Protein AF-A0A2D4H763-F1 (afdb_monomer)

Structure (mmCIF, N/CA/C/O backbone):
data_AF-A0A2D4H763-F1
#
_entry.id   AF-A0A2D4H763-F1
#
loop_
_atom_site.group_PDB
_atom_site.id
_atom_site.type_symbol
_atom_site.label_atom_id
_atom_site.label_alt_id
_atom_site.label_comp_id
_atom_site.label_asym_id
_atom_site.label_entity_id
_atom_site.label_seq_id
_atom_site.pdbx_PDB_ins_code
_atom_site.Cartn_x
_atom_site.Cartn_y
_atom_site.Cartn_z
_atom_site.occupancy
_atom_site.B_iso_or_equiv
_atom_site.auth_seq_id
_atom_site.auth_comp_id
_atom_site.auth_asym_id
_atom_site.auth_atom_id
_atom_site.pdbx_PDB_model_num
ATOM 1 N N . LYS A 1 1 ? -30.530 6.272 19.254 1.00 75.38 1 LYS A N 1
ATOM 2 C CA . LYS A 1 1 ? -30.838 5.965 17.837 1.00 75.38 1 LYS A CA 1
ATOM 3 C C . LYS A 1 1 ? -29.498 5.636 17.201 1.00 75.38 1 LYS A C 1
ATOM 5 O O . LYS A 1 1 ? -28.617 6.476 17.316 1.00 75.38 1 LYS A O 1
ATOM 10 N N . GLU A 1 2 ? -29.290 4.421 16.698 1.00 84.75 2 GLU A N 1
ATOM 11 C CA . GLU A 1 2 ? -28.029 4.104 16.016 1.00 84.75 2 GLU A CA 1
ATOM 12 C C . GLU A 1 2 ? -27.966 4.854 14.686 1.00 84.75 2 GLU A C 1
ATOM 14 O O . GLU A 1 2 ? -28.980 4.970 13.995 1.00 84.75 2 GLU A O 1
ATOM 19 N N . LEU A 1 3 ? -26.794 5.404 14.376 1.00 86.25 3 LEU A N 1
ATOM 20 C CA . LEU A 1 3 ? -26.525 6.062 13.103 1.00 86.25 3 LEU A CA 1
ATOM 21 C C . LEU A 1 3 ? -26.377 5.002 12.010 1.00 86.25 3 LEU A C 1
ATOM 23 O O . LEU A 1 3 ? -25.761 3.956 12.232 1.00 86.25 3 LEU A O 1
ATOM 27 N N . SER A 1 4 ? -26.903 5.291 10.826 1.00 92.69 4 SER A N 1
ATOM 28 C CA . SER A 1 4 ? -26.623 4.512 9.623 1.00 92.69 4 SER A CA 1
ATOM 29 C C . SER A 1 4 ? -25.151 4.636 9.217 1.00 92.69 4 SER A C 1
ATOM 31 O O . SER A 1 4 ? -24.466 5.597 9.566 1.00 92.69 4 SER A O 1
ATOM 33 N N . GLU A 1 5 ? -24.654 3.680 8.431 1.00 87.38 5 GLU A N 1
ATOM 34 C CA . GLU A 1 5 ? -23.273 3.707 7.924 1.00 87.38 5 GLU A CA 1
ATOM 35 C C . GLU A 1 5 ? -22.976 4.973 7.108 1.00 87.38 5 GLU A C 1
ATOM 37 O O . GLU A 1 5 ? -21.896 5.545 7.220 1.00 87.38 5 GLU A O 1
ATOM 42 N N . ALA A 1 6 ? -23.955 5.457 6.339 1.00 89.88 6 ALA A N 1
ATOM 43 C CA . ALA A 1 6 ? -23.820 6.701 5.591 1.00 89.88 6 ALA A CA 1
ATOM 44 C C . ALA A 1 6 ? -23.648 7.909 6.524 1.00 89.88 6 ALA A C 1
ATOM 46 O O . ALA A 1 6 ? -22.779 8.742 6.286 1.00 89.88 6 ALA A O 1
ATOM 47 N N . GLU A 1 7 ? -24.424 7.982 7.610 1.00 90.19 7 GLU A N 1
ATOM 48 C CA . GLU A 1 7 ? -24.306 9.057 8.602 1.00 90.19 7 GLU A CA 1
ATOM 49 C C . GLU A 1 7 ? -22.962 9.001 9.343 1.00 90.19 7 GLU A C 1
ATOM 51 O O . GLU A 1 7 ? -22.351 10.043 9.563 1.00 90.19 7 GLU A O 1
ATOM 56 N N . LYS A 1 8 ? -22.455 7.802 9.663 1.00 86.44 8 LYS A N 1
ATOM 57 C CA . LYS A 1 8 ? -21.114 7.633 10.255 1.00 86.44 8 LYS A CA 1
ATOM 58 C C . LYS A 1 8 ? -20.010 8.115 9.311 1.00 86.44 8 LYS A C 1
ATOM 60 O O . LYS A 1 8 ? -19.125 8.849 9.738 1.00 86.44 8 LYS A O 1
ATOM 65 N N . ILE A 1 9 ? -20.085 7.761 8.024 1.00 85.81 9 ILE A N 1
ATOM 66 C CA . ILE A 1 9 ? -19.122 8.226 7.012 1.00 85.81 9 ILE A CA 1
ATOM 67 C C . ILE A 1 9 ? -19.198 9.750 6.870 1.00 85.81 9 ILE A C 1
ATOM 69 O O . ILE A 1 9 ? -18.163 10.410 6.877 1.00 85.81 9 ILE A O 1
ATOM 73 N N . MET A 1 10 ? -20.402 10.324 6.797 1.00 87.25 10 MET A N 1
ATOM 74 C CA . MET A 1 10 ? -20.577 11.779 6.720 1.00 87.25 10 MET A CA 1
ATOM 75 C C . MET A 1 10 ? -19.943 12.507 7.911 1.00 87.25 10 MET A C 1
ATOM 77 O O . MET A 1 10 ? -19.325 13.551 7.720 1.00 87.25 10 MET A O 1
ATOM 81 N N . LEU A 1 11 ? -20.053 11.949 9.119 1.00 84.62 11 LEU A N 1
ATOM 82 C CA . LEU A 1 11 ? -19.449 12.524 10.322 1.00 84.62 11 LEU A CA 1
ATOM 83 C C . LEU A 1 11 ? -17.917 12.416 10.331 1.00 84.62 11 LEU A C 1
ATOM 85 O O . LEU A 1 11 ? -17.265 13.372 10.740 1.00 84.62 11 LEU A O 1
ATOM 89 N N . SER A 1 12 ? -17.342 11.327 9.808 1.00 79.75 12 SER A N 1
ATOM 90 C CA . SER A 1 12 ? -15.879 11.142 9.755 1.00 79.75 12 SER A CA 1
ATOM 91 C C . SER A 1 12 ? -15.136 12.213 8.945 1.00 79.75 12 SER A C 1
ATOM 93 O O . SER A 1 12 ? -13.969 12.477 9.209 1.00 79.75 12 SER A O 1
ATOM 95 N N . PHE A 1 13 ? -15.800 12.898 8.004 1.00 82.31 13 PHE A N 1
ATOM 96 C CA . PHE A 1 13 ? -15.193 14.023 7.275 1.00 82.31 13 PHE A CA 1
ATOM 97 C C . PHE A 1 13 ? -14.944 15.263 8.149 1.00 82.31 13 PHE A C 1
ATOM 99 O O . PHE A 1 13 ? -14.226 16.168 7.726 1.00 82.31 13 PHE A O 1
ATOM 106 N N . HIS A 1 14 ? -15.560 15.329 9.333 1.00 82.06 14 HIS A N 1
ATOM 107 C CA . HIS A 1 14 ? -15.403 16.416 10.300 1.00 82.06 14 HIS A CA 1
ATOM 108 C C . HIS A 1 14 ? -14.465 16.061 11.462 1.00 82.06 14 HIS A C 1
ATOM 110 O O . HIS A 1 14 ? -14.211 16.916 12.310 1.00 82.06 14 HIS A O 1
ATOM 116 N N . GLU A 1 15 ? -13.967 14.825 11.520 1.00 73.44 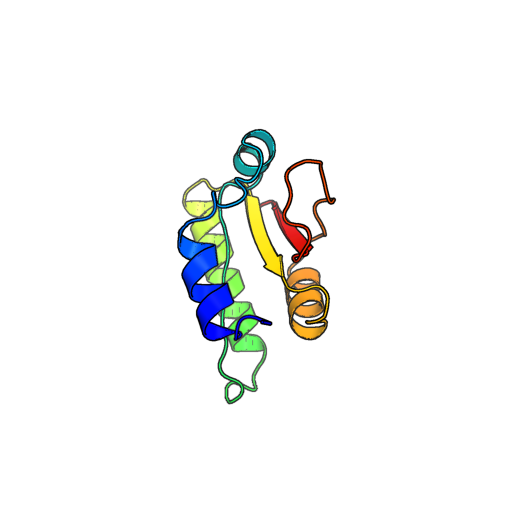15 GLU A N 1
ATOM 117 C CA . GLU A 1 15 ? -12.987 14.391 12.514 1.00 73.44 15 GLU A CA 1
ATOM 118 C C . GLU A 1 15 ? -11.572 14.771 12.048 1.00 73.44 15 GLU A C 1
ATOM 120 O O . GLU A 1 15 ? -11.268 14.742 10.852 1.00 73.44 15 GLU A O 1
ATOM 125 N N . GLU A 1 16 ? -10.695 15.159 12.982 1.00 64.19 16 GLU A N 1
ATOM 126 C CA . GLU A 1 16 ? -9.276 15.341 12.664 1.00 64.19 16 GLU A CA 1
ATOM 127 C C . GLU A 1 16 ? -8.710 14.001 12.199 1.00 64.19 16 GLU A C 1
ATOM 129 O O . GLU A 1 16 ? -8.712 13.013 12.934 1.00 64.19 16 GLU A O 1
ATOM 134 N N . GLN A 1 17 ? -8.252 13.963 10.949 1.00 64.88 17 GLN A N 1
ATOM 135 C CA . GLN A 1 17 ? -7.662 12.767 10.374 1.00 64.88 17 GLN A CA 1
ATOM 136 C C . GLN A 1 17 ? -6.403 12.421 11.176 1.00 64.88 17 GLN A C 1
ATOM 138 O O . GLN A 1 17 ? -5.525 13.271 11.313 1.00 64.88 17 GLN A O 1
ATOM 143 N N . GLU A 1 18 ? -6.316 11.202 11.718 1.00 66.62 18 GLU A N 1
ATOM 144 C CA . GLU A 1 18 ? -5.144 10.766 12.484 1.00 66.62 18 GLU A CA 1
ATOM 145 C C . GLU A 1 18 ? -3.882 10.924 11.624 1.00 66.62 18 GLU A C 1
ATOM 147 O O . GLU A 1 18 ? -3.676 10.227 10.626 1.00 66.62 18 GLU A O 1
ATOM 152 N N . VAL A 1 19 ? -3.059 11.911 11.982 1.00 72.06 19 VAL A N 1
ATOM 153 C CA . VAL A 1 19 ? -1.850 12.252 11.238 1.00 72.06 19 VAL A CA 1
ATOM 154 C C . VAL A 1 19 ? -0.743 11.305 11.675 1.00 72.06 19 VAL A C 1
ATOM 156 O O . VAL A 1 19 ? -0.399 11.230 12.854 1.00 72.06 19 VAL A O 1
ATOM 159 N N . LEU A 1 20 ? -0.159 10.596 10.710 1.00 84.88 20 LEU A N 1
ATOM 160 C CA . LEU A 1 20 ? 0.988 9.732 10.969 1.00 84.88 20 LEU A CA 1
ATOM 161 C C . LEU A 1 20 ? 2.156 10.552 11.538 1.00 84.88 20 LEU A C 1
ATOM 163 O O . LEU A 1 20 ? 2.399 11.664 11.059 1.00 84.88 20 LEU A O 1
ATOM 167 N N . PRO A 1 21 ? 2.927 10.016 12.504 1.00 86.75 21 PRO A N 1
ATOM 168 C CA . PRO A 1 21 ? 4.036 10.756 13.097 1.00 86.75 21 PRO A CA 1
ATOM 169 C C . PRO A 1 21 ? 5.034 11.265 12.047 1.00 86.75 21 PRO A C 1
ATOM 171 O O . PRO A 1 21 ? 5.441 10.524 11.150 1.00 86.75 21 PRO A O 1
ATOM 174 N N . GLU A 1 22 ? 5.509 12.506 12.181 1.00 87.62 22 GLU A N 1
ATOM 175 C CA . GLU A 1 22 ? 6.487 13.086 11.241 1.00 87.62 22 GLU A CA 1
ATOM 176 C C . GLU A 1 22 ? 7.769 12.248 11.139 1.00 87.62 22 GLU A C 1
ATOM 178 O O . GLU A 1 22 ? 8.356 12.110 10.068 1.00 87.62 22 GLU A O 1
ATOM 183 N N . THR A 1 23 ? 8.182 11.626 12.245 1.00 88.12 23 THR A N 1
ATOM 184 C CA . THR A 1 23 ? 9.333 10.712 12.295 1.00 88.12 23 THR A CA 1
ATOM 185 C C . THR A 1 23 ? 9.137 9.476 11.418 1.00 88.12 23 THR A C 1
ATOM 187 O O . THR A 1 23 ? 10.097 8.972 10.830 1.00 88.12 23 THR A O 1
ATOM 190 N N . PHE A 1 24 ? 7.900 8.995 11.288 1.00 89.31 24 PHE A N 1
ATOM 191 C CA . PHE A 1 24 ? 7.552 7.929 10.360 1.00 89.31 24 PHE A CA 1
ATOM 192 C C . PHE A 1 24 ? 7.626 8.433 8.916 1.00 89.31 24 PHE A C 1
ATOM 194 O O . PHE A 1 24 ? 8.323 7.827 8.100 1.00 89.31 24 PHE A O 1
ATOM 201 N N . LEU A 1 25 ? 6.999 9.576 8.615 1.00 90.50 25 LEU A N 1
ATOM 202 C CA . LEU A 1 25 ? 6.988 10.162 7.268 1.00 90.50 25 LEU A CA 1
ATOM 203 C C . LEU A 1 25 ? 8.386 10.572 6.785 1.00 90.50 25 LEU A C 1
ATOM 205 O O . LEU A 1 25 ? 8.675 10.493 5.594 1.00 90.50 25 LEU A O 1
ATOM 209 N N . ALA A 1 26 ? 9.297 10.917 7.697 1.00 91.88 26 ALA A N 1
ATOM 210 C CA . ALA A 1 26 ? 10.698 11.140 7.367 1.00 91.88 26 ALA A CA 1
ATOM 211 C C . ALA A 1 26 ? 11.349 9.880 6.766 1.00 91.88 26 ALA A C 1
ATOM 213 O O . ALA A 1 26 ? 12.185 9.978 5.866 1.00 91.88 26 ALA A O 1
ATOM 214 N N . ASN A 1 27 ? 10.984 8.685 7.237 1.00 91.81 27 ASN A N 1
ATOM 215 C CA . ASN A 1 27 ? 11.523 7.413 6.746 1.00 91.81 27 ASN A CA 1
ATOM 216 C C . ASN A 1 27 ? 10.723 6.846 5.563 1.00 91.81 27 ASN A C 1
ATOM 218 O O . ASN A 1 27 ? 11.319 6.286 4.643 1.00 91.81 27 ASN A O 1
ATOM 222 N N . PHE A 1 28 ? 9.403 7.042 5.559 1.00 94.50 28 PHE A N 1
ATOM 223 C CA . PHE A 1 28 ? 8.477 6.535 4.546 1.00 94.50 28 PHE A CA 1
ATOM 224 C C . PHE A 1 28 ? 7.607 7.671 3.980 1.00 94.50 28 PHE A C 1
ATOM 226 O O . PHE A 1 28 ? 6.416 7.744 4.275 1.00 94.50 28 PHE A O 1
ATOM 233 N N . PRO A 1 29 ? 8.169 8.576 3.159 1.00 94.69 29 PRO A N 1
ATOM 234 C CA . PRO A 1 29 ? 7.453 9.764 2.682 1.00 94.69 29 PRO A CA 1
ATOM 235 C C . PRO A 1 29 ? 6.388 9.479 1.611 1.00 94.69 29 PRO A C 1
ATOM 237 O O . PRO A 1 29 ? 5.658 10.386 1.218 1.00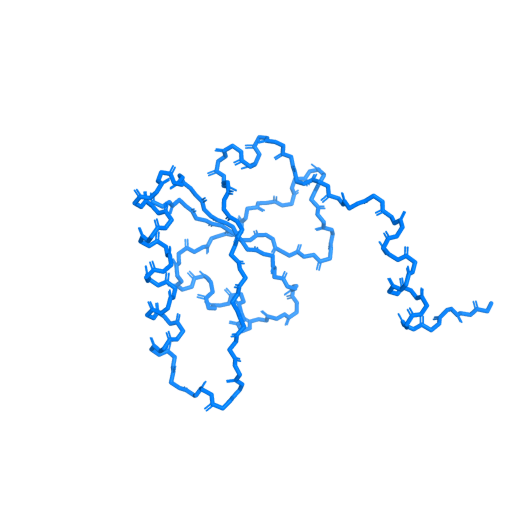 94.69 29 PRO A O 1
ATOM 240 N N . SER A 1 30 ? 6.309 8.255 1.082 1.00 96.19 30 SER A N 1
ATOM 241 C CA . SER A 1 30 ? 5.393 7.915 -0.012 1.00 96.19 30 SER A CA 1
ATOM 242 C C . SER A 1 30 ? 4.310 6.930 0.421 1.00 96.19 30 SER A C 1
ATOM 244 O O . SER A 1 30 ? 4.609 5.792 0.768 1.00 96.19 30 SER A O 1
ATOM 246 N N . LEU A 1 31 ? 3.046 7.340 0.321 1.00 94.06 31 LEU A N 1
ATOM 247 C CA . LEU A 1 31 ? 1.887 6.460 0.476 1.00 94.06 31 LEU A CA 1
ATOM 248 C C . LEU A 1 31 ? 1.550 5.786 -0.860 1.00 94.06 31 LEU A C 1
ATOM 250 O O . LEU A 1 31 ? 1.403 6.452 -1.884 1.00 94.06 31 LEU A O 1
ATOM 254 N N . ILE A 1 32 ? 1.392 4.465 -0.844 1.00 93.94 32 ILE A N 1
ATOM 255 C CA . ILE A 1 32 ? 0.976 3.657 -1.989 1.00 93.94 32 ILE A CA 1
ATOM 256 C C . ILE A 1 32 ? -0.449 3.154 -1.760 1.00 93.94 32 ILE A C 1
ATOM 258 O O . ILE A 1 32 ? -0.742 2.515 -0.749 1.00 93.94 32 ILE A O 1
ATOM 262 N N . LYS A 1 33 ? -1.320 3.393 -2.744 1.00 91.12 33 LYS A N 1
ATOM 263 C CA . LYS A 1 33 ? -2.654 2.792 -2.856 1.00 91.12 33 LYS A CA 1
ATOM 264 C C . LYS A 1 33 ? -2.808 2.236 -4.269 1.00 91.12 33 LYS A C 1
ATOM 266 O O . LYS A 1 33 ? -2.569 2.951 -5.240 1.00 91.12 33 LYS A O 1
ATOM 271 N N . MET A 1 34 ? -3.149 0.955 -4.382 1.00 87.94 34 MET A N 1
ATOM 272 C CA . MET A 1 34 ? -3.347 0.288 -5.667 1.00 87.94 34 MET A CA 1
ATOM 273 C C . MET A 1 34 ? -4.577 -0.608 -5.596 1.00 87.94 34 MET A C 1
ATOM 275 O O . MET A 1 34 ? -4.597 -1.581 -4.846 1.00 87.94 34 MET A O 1
ATOM 279 N N . ASP A 1 35 ? -5.557 -0.303 -6.439 1.00 88.50 35 ASP A N 1
ATOM 280 C CA . ASP A 1 35 ? -6.759 -1.103 -6.617 1.00 88.50 35 ASP A CA 1
ATOM 281 C C . ASP A 1 35 ? -6.723 -1.813 -7.963 1.00 88.50 35 ASP A C 1
ATOM 283 O O . ASP A 1 35 ? -6.424 -1.223 -9.004 1.00 88.50 35 ASP A O 1
ATOM 287 N N . ILE A 1 36 ? -7.047 -3.103 -7.946 1.00 85.38 36 ILE A N 1
ATOM 288 C CA . ILE A 1 36 ? -7.084 -3.934 -9.144 1.00 85.38 36 ILE A CA 1
ATOM 289 C C . ILE A 1 36 ? -8.451 -4.582 -9.232 1.00 85.38 36 ILE A C 1
ATOM 291 O O . ILE A 1 36 ? -8.889 -5.315 -8.344 1.00 85.38 36 ILE A O 1
ATOM 295 N N . HIS A 1 37 ? -9.137 -4.325 -10.341 1.00 89.50 37 HIS A N 1
ATOM 296 C CA . HIS A 1 37 ? -10.438 -4.920 -10.579 1.00 89.50 37 HIS A CA 1
ATOM 297 C C . HIS A 1 37 ? -10.322 -6.451 -10.627 1.00 89.50 37 HIS A C 1
ATOM 299 O O . HIS A 1 37 ? -9.489 -6.991 -11.349 1.00 89.50 37 HIS A O 1
ATOM 305 N N . LYS A 1 38 ? -11.245 -7.166 -9.972 1.00 85.94 38 LYS A N 1
ATOM 306 C CA . LYS A 1 38 ? -11.289 -8.645 -9.875 1.00 85.94 38 LYS A CA 1
ATOM 307 C C . LYS A 1 38 ? -11.252 -9.430 -11.199 1.00 85.94 38 LYS A C 1
ATOM 309 O O . LYS A 1 38 ? -11.122 -10.646 -11.185 1.00 85.94 38 LYS A O 1
ATOM 314 N N . LYS A 1 39 ? -11.441 -8.749 -12.334 1.00 92.19 39 LYS A N 1
ATOM 315 C CA . LYS A 1 39 ? -11.352 -9.339 -13.683 1.00 92.19 39 LYS A CA 1
ATOM 316 C C . LYS A 1 39 ? 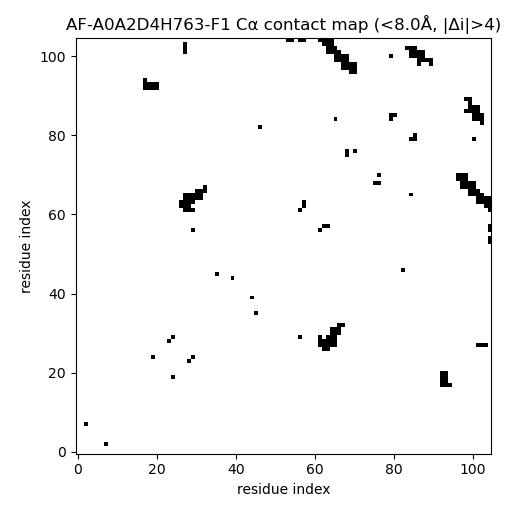-9.909 -9.433 -14.185 1.00 92.19 39 LYS A C 1
ATOM 318 O O . LYS A 1 39 ? -9.657 -10.174 -15.125 1.00 92.19 39 LYS A O 1
ATOM 323 N N . VAL A 1 40 ? -8.983 -8.692 -13.583 1.00 90.31 40 VAL A N 1
ATOM 324 C CA . VAL A 1 40 ? -7.551 -8.832 -13.837 1.00 90.31 40 VAL A CA 1
ATOM 325 C C . VAL A 1 40 ? -7.078 -10.023 -13.015 1.00 90.31 40 VAL A C 1
ATOM 327 O O . VAL A 1 40 ? -6.829 -9.916 -11.818 1.00 90.31 40 VAL A O 1
ATOM 330 N N . THR A 1 41 ? -7.054 -11.188 -13.651 1.00 87.62 41 THR A N 1
ATOM 331 C CA . THR A 1 41 ? -6.704 -12.452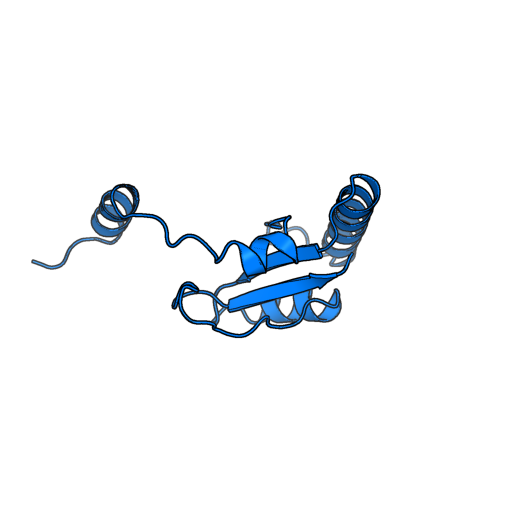 -12.994 1.00 87.62 41 THR A CA 1
ATOM 332 C C . THR A 1 41 ? -5.209 -12.735 -13.017 1.00 87.62 41 THR A C 1
ATOM 334 O O . THR A 1 41 ? -4.749 -13.553 -12.229 1.00 87.62 41 THR A O 1
ATOM 337 N N . ASP A 1 42 ? -4.460 -12.087 -13.913 1.00 91.00 42 ASP A N 1
ATOM 338 C CA . ASP A 1 42 ? -3.013 -12.246 -14.015 1.00 91.00 42 ASP A CA 1
ATOM 339 C C . ASP A 1 42 ? -2.291 -11.413 -12.931 1.00 91.00 42 ASP A C 1
ATOM 341 O O . ASP A 1 42 ? -2.298 -10.177 -12.996 1.00 91.00 42 ASP A O 1
ATOM 345 N N . PRO A 1 43 ? -1.623 -12.054 -11.950 1.00 84.19 43 PRO A N 1
ATOM 346 C CA . PRO A 1 43 ? -0.880 -11.357 -10.901 1.00 84.19 43 PRO A CA 1
ATOM 347 C C . PRO A 1 43 ? 0.317 -10.554 -11.435 1.00 84.19 43 PRO A C 1
ATOM 349 O O . PRO A 1 43 ? 0.812 -9.655 -10.748 1.00 84.19 43 PRO A O 1
ATOM 352 N N . SER A 1 44 ? 0.811 -10.876 -12.637 1.00 90.19 44 SER A N 1
ATOM 353 C CA . SER A 1 44 ? 1.971 -10.220 -13.247 1.00 90.19 44 SER A CA 1
ATOM 354 C C . SER A 1 44 ? 1.723 -8.732 -13.505 1.00 90.19 44 SER A C 1
ATOM 356 O O . SER A 1 44 ? 2.646 -7.926 -13.368 1.00 90.19 44 SER A O 1
ATOM 358 N N . VAL A 1 45 ? 0.470 -8.356 -13.787 1.00 92.38 45 VAL A N 1
ATOM 359 C CA . VAL A 1 45 ? 0.050 -6.969 -14.012 1.00 92.38 45 VAL A CA 1
ATOM 360 C C . VAL A 1 45 ? 0.258 -6.154 -12.740 1.00 92.38 45 VAL A C 1
ATOM 362 O O . VAL A 1 45 ? 0.997 -5.171 -12.750 1.00 92.38 45 VAL A O 1
ATOM 365 N N . ALA A 1 46 ? -0.303 -6.626 -11.621 1.00 90.81 46 ALA A N 1
ATOM 366 C CA . ALA A 1 46 ? -0.161 -6.005 -10.305 1.00 90.81 46 ALA A CA 1
ATOM 367 C C . ALA A 1 46 ? 1.310 -5.835 -9.910 1.00 90.81 46 ALA A C 1
ATOM 369 O O . ALA A 1 46 ? 1.747 -4.771 -9.469 1.00 90.81 46 ALA A O 1
ATOM 370 N N . LYS A 1 47 ? 2.093 -6.902 -10.107 1.00 91.12 47 LYS A N 1
ATOM 371 C CA . LYS A 1 47 ? 3.517 -6.930 -9.779 1.00 91.12 47 LYS A CA 1
ATOM 372 C C . LYS A 1 47 ? 4.317 -5.944 -10.632 1.00 91.12 47 LYS A C 1
ATOM 374 O O . LYS A 1 47 ? 5.174 -5.247 -10.097 1.00 91.12 47 LYS A O 1
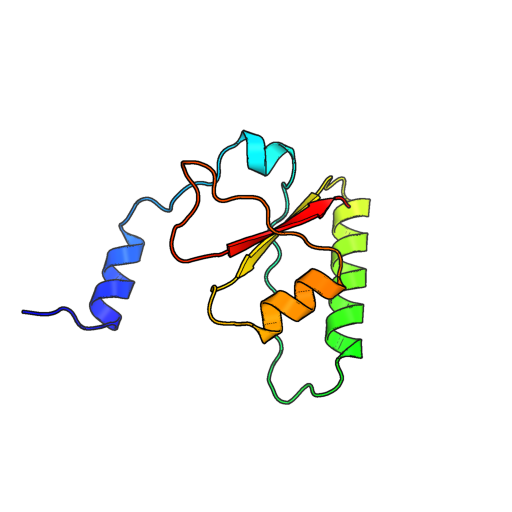ATOM 379 N N . SER A 1 48 ? 4.039 -5.873 -11.933 1.00 94.38 48 SER A N 1
ATOM 380 C CA . SER A 1 48 ? 4.748 -4.985 -12.863 1.00 94.38 48 SER A CA 1
ATOM 381 C C . SER A 1 48 ? 4.409 -3.518 -12.610 1.00 94.38 48 SER A C 1
ATOM 383 O O . SER A 1 48 ? 5.312 -2.684 -12.577 1.00 94.38 48 SER A O 1
ATOM 385 N N . MET A 1 49 ? 3.132 -3.212 -12.351 1.00 94.56 49 MET A N 1
ATOM 386 C CA . MET A 1 49 ? 2.694 -1.875 -11.942 1.00 94.56 49 MET A CA 1
ATOM 387 C C . MET A 1 49 ? 3.405 -1.436 -10.664 1.00 94.56 49 MET A C 1
ATOM 389 O O . MET A 1 49 ? 3.984 -0.352 -10.631 1.00 94.56 49 MET A O 1
ATOM 393 N N . MET A 1 50 ? 3.443 -2.302 -9.644 1.00 94.50 50 MET A N 1
ATOM 394 C CA . MET A 1 50 ? 4.155 -1.984 -8.411 1.00 94.50 50 MET A CA 1
ATOM 395 C C . MET A 1 50 ? 5.654 -1.811 -8.620 1.00 94.50 50 MET A C 1
ATOM 397 O O . MET A 1 50 ? 6.221 -0.856 -8.097 1.00 94.50 50 MET A O 1
ATOM 401 N N . ALA A 1 51 ? 6.307 -2.680 -9.393 1.00 94.31 51 ALA A N 1
ATOM 402 C CA . ALA A 1 51 ? 7.728 -2.532 -9.690 1.00 94.31 51 ALA A CA 1
ATOM 403 C C . ALA A 1 51 ? 8.026 -1.172 -10.341 1.00 94.31 51 ALA A C 1
ATOM 405 O O . ALA A 1 51 ? 8.916 -0.459 -9.884 1.00 94.31 51 ALA A O 1
ATOM 406 N N . CYS A 1 52 ? 7.232 -0.778 -11.341 1.00 96.19 52 CYS A N 1
ATOM 407 C CA . CYS A 1 52 ? 7.368 0.512 -12.009 1.00 96.19 52 CYS A CA 1
ATOM 408 C C . CYS A 1 52 ? 7.138 1.689 -11.049 1.00 96.19 52 CYS A C 1
ATOM 410 O O . CYS A 1 52 ? 7.954 2.612 -11.007 1.00 96.19 52 CYS A O 1
ATOM 412 N N . LEU A 1 53 ? 6.080 1.635 -10.233 1.00 96.38 53 LEU A N 1
ATOM 413 C CA . LEU A 1 53 ? 5.779 2.668 -9.242 1.00 96.38 53 LEU A CA 1
ATOM 414 C C . LEU A 1 53 ? 6.931 2.837 -8.245 1.00 96.38 53 LEU A C 1
ATOM 416 O O . LEU A 1 53 ? 7.401 3.949 -8.031 1.00 96.38 53 LEU A O 1
ATOM 420 N N . LEU A 1 54 ? 7.431 1.737 -7.682 1.00 95.62 54 LEU A N 1
ATOM 421 C CA . LEU A 1 54 ? 8.527 1.744 -6.709 1.00 95.62 54 LEU A CA 1
ATOM 422 C C . LEU A 1 54 ? 9.826 2.274 -7.328 1.00 95.62 54 LEU A C 1
ATOM 424 O O . LEU A 1 54 ? 10.517 3.077 -6.704 1.00 95.62 54 LEU A O 1
ATOM 428 N N . SER A 1 55 ? 10.138 1.873 -8.564 1.00 96.62 55 SER A N 1
ATOM 429 C CA . SER A 1 55 ? 11.277 2.413 -9.311 1.00 96.62 55 SER A CA 1
ATOM 430 C C . SER A 1 55 ? 11.143 3.915 -9.554 1.00 96.62 55 SER A C 1
ATOM 432 O O . SER A 1 55 ? 12.118 4.642 -9.378 1.00 96.62 55 SER A O 1
ATOM 434 N N . SER A 1 56 ? 9.946 4.388 -9.910 1.00 97.69 56 SER A N 1
ATOM 435 C CA . SER A 1 56 ? 9.675 5.813 -10.106 1.00 97.69 56 SER A CA 1
ATOM 436 C C . SER A 1 56 ? 9.843 6.598 -8.804 1.00 97.69 56 SER A C 1
ATOM 438 O O . SER A 1 56 ? 10.565 7.592 -8.777 1.00 97.69 56 SER A O 1
ATOM 440 N N . LEU A 1 57 ? 9.264 6.121 -7.698 1.00 97.56 57 LEU A N 1
ATOM 441 C CA . LEU A 1 57 ? 9.408 6.751 -6.382 1.00 97.56 57 LEU A CA 1
ATOM 442 C C . LEU A 1 57 ? 10.882 6.860 -5.970 1.00 97.56 57 LEU A C 1
ATOM 444 O O . LEU A 1 57 ? 11.331 7.937 -5.577 1.00 97.56 57 LEU A O 1
ATOM 448 N N . LYS A 1 58 ? 11.651 5.777 -6.135 1.00 97.06 58 LYS A N 1
ATOM 449 C CA . LYS A 1 58 ? 13.090 5.761 -5.850 1.00 97.06 58 LYS A CA 1
ATOM 450 C C . LYS A 1 58 ? 13.858 6.772 -6.701 1.00 97.06 58 LYS A C 1
ATOM 452 O O . LYS A 1 58 ? 14.665 7.534 -6.178 1.00 97.06 58 LYS A O 1
ATOM 457 N N . ALA A 1 59 ? 13.608 6.785 -8.011 1.00 98.00 59 ALA A N 1
ATOM 458 C CA . ALA A 1 59 ? 14.278 7.688 -8.946 1.00 98.00 59 ALA A CA 1
ATOM 459 C C . ALA A 1 59 ? 13.989 9.169 -8.647 1.00 98.00 59 ALA A C 1
ATOM 461 O O . ALA A 1 59 ? 14.820 10.023 -8.941 1.00 98.00 59 ALA A O 1
ATOM 462 N N . ASN A 1 60 ? 12.848 9.463 -8.017 1.00 97.25 60 ASN A N 1
ATOM 463 C CA . ASN A 1 60 ? 12.454 10.804 -7.587 1.00 97.25 60 ASN A CA 1
ATOM 464 C C . ASN A 1 60 ? 12.838 11.114 -6.124 1.00 97.25 60 ASN A C 1
ATOM 466 O O . ASN A 1 60 ? 12.331 12.068 -5.540 1.00 97.25 60 ASN A O 1
ATOM 470 N N . GLY A 1 61 ? 13.738 10.328 -5.520 1.00 96.81 61 GLY A N 1
ATOM 471 C CA . GLY A 1 61 ? 14.329 10.627 -4.212 1.00 96.81 61 GLY A CA 1
ATOM 472 C C . GLY A 1 61 ? 13.514 10.168 -3.002 1.00 96.81 61 GLY A C 1
ATOM 473 O O . GLY A 1 61 ? 13.884 10.479 -1.869 1.00 96.81 61 GLY A O 1
ATOM 474 N N . SER A 1 62 ? 12.435 9.407 -3.202 1.00 97.44 62 SER A N 1
ATOM 475 C CA . SER A 1 62 ? 11.734 8.787 -2.079 1.00 97.44 62 SER A CA 1
ATOM 476 C C . SER A 1 62 ? 12.601 7.695 -1.453 1.00 97.44 62 SER A C 1
ATOM 478 O O . SER A 1 62 ? 13.058 6.779 -2.136 1.00 97.44 62 SER A O 1
ATOM 480 N N . ARG A 1 63 ? 12.824 7.789 -0.139 1.00 95.81 63 ARG A N 1
ATOM 481 C CA . ARG A 1 63 ? 13.664 6.843 0.621 1.00 95.81 63 ARG A CA 1
ATOM 482 C C . ARG A 1 63 ? 12.900 5.602 1.086 1.00 95.81 63 ARG A C 1
ATOM 484 O O . ARG A 1 63 ? 13.505 4.606 1.480 1.00 95.81 63 ARG A O 1
ATOM 491 N N . GLY A 1 64 ? 11.575 5.666 1.058 1.00 95.38 64 GLY A N 1
ATOM 492 C CA . GLY A 1 64 ? 10.708 4.629 1.584 1.00 95.38 64 GLY A CA 1
ATOM 493 C C . GLY A 1 64 ? 9.258 4.881 1.214 1.00 95.38 64 GLY A C 1
ATOM 494 O O . GLY A 1 64 ? 8.837 6.014 0.982 1.00 95.38 64 GLY A O 1
ATOM 495 N N . ALA A 1 65 ? 8.485 3.807 1.177 1.00 96.12 65 ALA A N 1
ATOM 496 C CA . ALA A 1 65 ? 7.059 3.883 0.939 1.00 96.12 65 ALA A CA 1
ATOM 497 C C . ALA A 1 65 ? 6.286 2.981 1.897 1.00 96.12 65 ALA A C 1
ATOM 499 O O . ALA A 1 65 ? 6.813 1.973 2.372 1.00 96.12 65 ALA A O 1
ATOM 500 N N . PHE A 1 66 ? 5.035 3.346 2.150 1.00 94.88 66 PHE A N 1
ATOM 501 C CA . PHE A 1 66 ? 4.125 2.617 3.018 1.00 94.88 66 PHE A CA 1
ATOM 502 C C . PHE A 1 66 ? 2.737 2.472 2.393 1.00 94.88 66 PHE A C 1
ATOM 504 O O . PHE A 1 66 ? 2.389 3.168 1.439 1.00 94.88 66 PHE A O 1
ATOM 511 N N . CYS A 1 67 ? 1.947 1.551 2.927 1.00 93.25 67 CYS A N 1
ATOM 512 C CA . CYS A 1 67 ? 0.556 1.329 2.564 1.00 93.25 67 CYS A CA 1
ATOM 513 C C . CYS A 1 67 ? -0.274 0.982 3.802 1.00 93.25 67 CYS A C 1
ATOM 515 O O . CY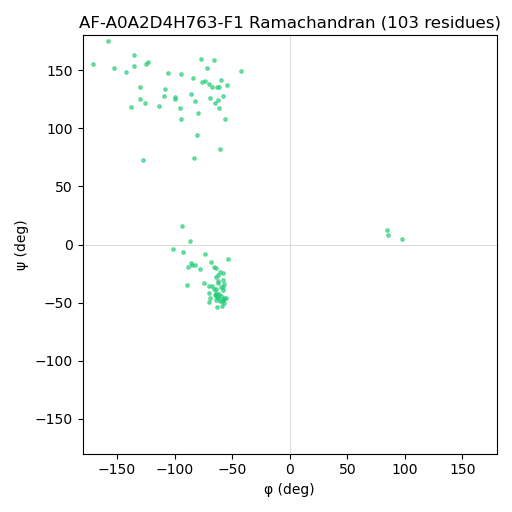S A 1 67 ? 0.209 0.333 4.732 1.00 93.25 67 CYS A O 1
ATOM 517 N N . GLU A 1 68 ? -1.538 1.386 3.768 1.00 91.50 68 GLU A N 1
ATOM 518 C CA . GLU A 1 68 ? -2.546 1.102 4.789 1.00 91.50 68 GLU A CA 1
ATOM 519 C C . GLU A 1 68 ? -3.405 -0.065 4.311 1.00 91.50 68 GLU A C 1
ATOM 521 O O . GLU A 1 68 ? -3.956 -0.036 3.208 1.00 91.50 68 GLU A O 1
ATOM 526 N N . VAL A 1 69 ? -3.507 -1.105 5.129 1.00 90.44 69 VAL A N 1
ATOM 527 C CA . VAL A 1 69 ? -4.214 -2.335 4.786 1.00 90.44 69 VAL A CA 1
ATOM 528 C C . VAL A 1 69 ? -5.174 -2.697 5.904 1.00 90.44 69 VAL A C 1
ATOM 530 O O . VAL A 1 69 ? -4.802 -2.674 7.073 1.00 90.44 69 VAL A O 1
ATOM 533 N N . ARG A 1 70 ? -6.407 -3.081 5.572 1.00 89.00 70 ARG A N 1
ATOM 534 C CA . ARG A 1 70 ? -7.323 -3.592 6.594 1.00 89.00 70 ARG A CA 1
ATOM 535 C C . ARG A 1 70 ? -6.820 -4.940 7.135 1.00 89.00 70 ARG A C 1
ATOM 537 O O . ARG A 1 70 ? -6.442 -5.795 6.331 1.00 89.00 70 ARG A O 1
ATOM 544 N N . PRO A 1 71 ? -6.838 -5.175 8.461 1.00 87.19 71 PRO A N 1
ATOM 545 C CA . PRO A 1 71 ? -6.334 -6.416 9.057 1.00 87.19 71 PRO A CA 1
ATOM 546 C C . PRO A 1 71 ? -7.009 -7.699 8.539 1.00 87.19 71 PRO A C 1
ATOM 548 O O . PRO A 1 71 ? -6.431 -8.783 8.620 1.00 87.19 71 PRO A O 1
ATOM 551 N N . ASP A 1 72 ? -8.240 -7.597 8.037 1.00 89.69 72 ASP A N 1
ATOM 552 C CA . ASP A 1 72 ? -9.035 -8.709 7.513 1.00 89.69 72 ASP A CA 1
ATOM 553 C C . ASP A 1 72 ? -8.734 -9.043 6.039 1.00 89.69 72 ASP A C 1
ATOM 555 O O . ASP A 1 72 ? -9.007 -10.167 5.599 1.00 89.69 72 ASP A O 1
ATOM 559 N N . ASP A 1 73 ? -8.099 -8.139 5.285 1.00 89.50 73 ASP A N 1
ATOM 560 C CA . ASP A 1 73 ? -7.711 -8.371 3.891 1.00 89.50 73 ASP A CA 1
ATOM 561 C C . ASP A 1 73 ? -6.382 -9.139 3.791 1.00 89.50 73 ASP A C 1
ATOM 563 O O . ASP A 1 73 ? -5.317 -8.630 3.435 1.00 89.50 73 ASP A O 1
ATOM 567 N N . LYS A 1 74 ? -6.449 -10.441 4.078 1.00 90.25 74 LYS A N 1
ATOM 568 C CA . LYS A 1 74 ? -5.287 -11.345 4.008 1.00 90.25 74 LYS A CA 1
ATOM 569 C C . LYS A 1 74 ? -4.626 -11.380 2.630 1.00 90.25 74 LYS A C 1
ATOM 571 O O . LYS A 1 74 ? -3.421 -11.608 2.541 1.00 90.25 74 LYS A O 1
ATOM 576 N N . ARG A 1 75 ? -5.395 -11.172 1.556 1.00 87.69 75 ARG A N 1
ATOM 577 C CA . ARG A 1 75 ? -4.878 -11.239 0.184 1.00 87.69 75 ARG A CA 1
ATOM 578 C C . ARG A 1 75 ? -3.947 -10.070 -0.086 1.00 87.69 75 ARG A C 1
ATOM 580 O O . ARG A 1 75 ? -2.868 -10.270 -0.642 1.00 87.69 75 ARG A O 1
ATOM 587 N N . ILE A 1 76 ? -4.362 -8.864 0.292 1.00 88.88 76 ILE A N 1
ATOM 588 C CA . ILE A 1 76 ? -3.555 -7.674 0.047 1.00 88.88 76 ILE A CA 1
ATOM 589 C C . ILE A 1 76 ? -2.353 -7.608 1.002 1.00 88.88 76 ILE A C 1
ATOM 591 O O . ILE A 1 76 ? -1.263 -7.227 0.572 1.00 88.88 76 ILE A O 1
ATOM 595 N N . LEU A 1 77 ? -2.497 -8.100 2.242 1.00 90.75 77 LEU A N 1
ATOM 596 C CA . LEU A 1 77 ? -1.373 -8.306 3.166 1.00 90.75 77 LEU A CA 1
ATOM 597 C C . LEU A 1 77 ? -0.303 -9.225 2.554 1.00 90.75 77 LEU A C 1
ATOM 599 O O . LEU A 1 77 ? 0.875 -8.869 2.509 1.00 90.75 77 LEU A O 1
ATOM 603 N N . GLU A 1 78 ? -0.704 -10.389 2.031 1.00 90.81 78 GLU A N 1
ATOM 604 C CA . GLU A 1 78 ? 0.220 -11.334 1.396 1.00 90.81 78 GLU A CA 1
ATOM 605 C C . GLU A 1 78 ? 0.869 -10.742 0.135 1.00 90.81 78 GLU A C 1
ATOM 607 O O . GLU A 1 78 ? 2.062 -10.942 -0.107 1.00 90.81 78 GLU A O 1
ATOM 612 N N . PHE A 1 79 ? 0.107 -9.984 -0.658 1.00 89.88 79 PHE A N 1
ATOM 613 C CA . PHE A 1 79 ? 0.619 -9.301 -1.843 1.00 89.88 79 PHE A CA 1
ATOM 614 C C . PHE A 1 79 ? 1.752 -8.325 -1.496 1.00 89.88 79 PHE A C 1
ATOM 616 O O . PHE A 1 79 ? 2.842 -8.439 -2.059 1.00 89.88 79 PHE A O 1
ATOM 623 N N . TYR A 1 80 ? 1.535 -7.410 -0.547 1.00 92.00 80 TYR A N 1
ATOM 624 C CA . TYR A 1 80 ? 2.561 -6.448 -0.134 1.00 92.00 80 TYR A CA 1
ATOM 625 C C . TYR A 1 80 ? 3.741 -7.121 0.576 1.00 92.00 80 TYR A C 1
ATOM 627 O O . TYR A 1 80 ? 4.889 -6.743 0.337 1.00 92.00 80 TYR A O 1
ATOM 635 N N . SER A 1 81 ? 3.495 -8.172 1.363 1.00 90.94 81 SER A N 1
ATOM 636 C CA . SER A 1 81 ? 4.564 -8.966 1.979 1.00 90.94 81 SER A CA 1
ATOM 637 C C . SER A 1 81 ? 5.491 -9.597 0.931 1.00 90.94 81 SER A C 1
ATOM 639 O O . SER A 1 81 ? 6.713 -9.470 1.018 1.00 90.94 81 SER A O 1
ATOM 641 N N . LYS A 1 82 ? 4.932 -10.176 -0.142 1.00 91.00 82 LYS A N 1
ATOM 642 C CA . LYS A 1 82 ? 5.712 -10.720 -1.273 1.00 91.00 82 LYS A CA 1
ATOM 643 C C . LYS A 1 82 ? 6.477 -9.657 -2.066 1.00 91.00 82 LYS A C 1
ATOM 645 O O . LYS A 1 82 ? 7.416 -9.999 -2.783 1.00 91.00 82 LYS A O 1
ATOM 650 N N . LEU A 1 83 ? 6.096 -8.385 -1.953 1.00 88.56 83 LEU A N 1
ATOM 651 C CA . LEU A 1 83 ? 6.824 -7.247 -2.523 1.00 88.56 83 LEU A CA 1
ATOM 652 C C . LEU A 1 83 ? 7.930 -6.709 -1.599 1.00 88.56 83 LEU A C 1
ATOM 654 O O . LEU A 1 83 ? 8.597 -5.735 -1.952 1.00 88.56 83 LEU A O 1
ATOM 658 N N . GLY A 1 84 ? 8.144 -7.344 -0.443 1.00 91.38 84 GLY A N 1
ATOM 659 C CA . GLY A 1 84 ? 9.156 -6.956 0.535 1.00 91.38 84 GLY A CA 1
ATOM 660 C C . GLY A 1 84 ? 8.698 -5.865 1.502 1.00 91.38 84 GLY A C 1
ATOM 661 O O . GLY A 1 84 ? 9.539 -5.301 2.198 1.00 91.38 84 GLY A O 1
ATOM 662 N N . CYS A 1 85 ? 7.399 -5.551 1.552 1.00 92.94 85 CYS A N 1
ATOM 663 C CA . CYS A 1 85 ? 6.855 -4.712 2.614 1.00 92.94 85 CYS A CA 1
ATOM 664 C C . CYS A 1 85 ? 6.731 -5.521 3.907 1.00 92.94 85 CYS A C 1
ATOM 666 O O . CYS A 1 85 ? 6.307 -6.677 3.897 1.00 92.94 85 CYS A O 1
ATOM 668 N N . PHE A 1 86 ? 7.064 -4.899 5.028 1.00 91.69 86 PHE A N 1
AT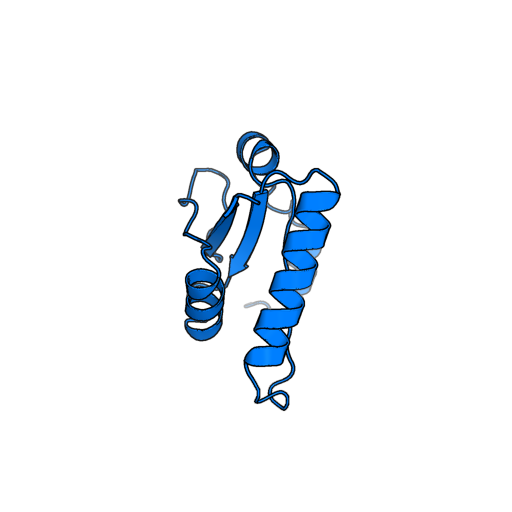OM 669 C CA . PHE A 1 86 ? 6.935 -5.476 6.360 1.00 91.69 86 PHE A CA 1
ATOM 670 C C . PHE A 1 86 ? 6.057 -4.580 7.225 1.00 91.69 86 PHE A C 1
ATOM 672 O O . PHE A 1 86 ? 5.910 -3.391 6.945 1.00 91.69 86 PHE A O 1
ATOM 679 N N . GLU A 1 87 ? 5.454 -5.155 8.262 1.00 90.69 87 GLU A N 1
ATOM 680 C CA . GLU A 1 87 ? 4.647 -4.393 9.210 1.00 90.69 87 GLU A CA 1
ATOM 681 C C . GLU A 1 87 ? 5.531 -3.408 9.974 1.00 90.69 87 GLU A C 1
ATOM 683 O O . GLU A 1 87 ? 6.511 -3.791 10.617 1.00 90.69 87 GLU A O 1
ATOM 688 N N . ILE A 1 88 ? 5.196 -2.124 9.869 1.00 84.25 88 ILE A N 1
ATOM 689 C CA . ILE A 1 88 ? 5.842 -1.059 10.624 1.00 84.25 88 ILE A CA 1
ATOM 690 C C . ILE A 1 88 ? 4.958 -0.863 11.848 1.00 84.25 88 ILE A C 1
ATOM 692 O O . ILE A 1 88 ? 3.813 -0.441 11.721 1.00 84.25 88 ILE A O 1
ATOM 696 N N . ALA A 1 89 ? 5.472 -1.299 12.998 1.00 68.00 89 ALA A N 1
ATOM 697 C CA . ALA A 1 89 ? 4.725 -1.516 14.234 1.00 68.00 89 ALA A CA 1
ATOM 698 C C . ALA A 1 89 ? 3.700 -0.417 14.569 1.00 68.00 89 ALA A C 1
ATOM 700 O O . ALA A 1 89 ? 3.927 0.765 14.311 1.00 68.00 89 ALA A O 1
ATOM 701 N N . LYS A 1 90 ? 2.616 -0.827 15.242 1.00 63.78 90 LYS A N 1
ATOM 702 C CA . LYS A 1 90 ? 1.606 0.044 15.862 1.00 63.78 90 LYS A CA 1
ATOM 703 C C . LYS A 1 90 ? 2.251 0.932 16.934 1.00 63.78 90 LYS A C 1
ATOM 705 O O . LYS A 1 90 ? 2.248 0.583 18.112 1.00 63.78 90 LYS A O 1
ATOM 710 N N . MET A 1 91 ? 2.866 2.037 16.526 1.00 60.06 91 MET A N 1
ATOM 711 C CA . MET A 1 91 ? 3.332 3.065 17.454 1.00 60.06 91 MET A CA 1
ATOM 712 C C . MET A 1 91 ? 2.141 3.911 17.919 1.00 60.06 91 MET A C 1
ATOM 714 O O . MET A 1 91 ? 1.081 3.936 17.291 1.00 60.06 91 MET A O 1
ATOM 718 N N . GLU A 1 92 ? 2.308 4.595 19.044 1.00 59.03 92 GLU A N 1
ATOM 719 C CA . GLU A 1 92 ? 1.338 5.575 19.528 1.00 59.03 92 GLU A CA 1
ATOM 720 C C . GLU A 1 92 ? 1.137 6.662 18.450 1.00 59.03 92 GLU A C 1
ATOM 722 O O . GLU A 1 92 ? 2.113 7.188 17.913 1.00 59.03 92 GLU A O 1
ATOM 727 N N . GLY A 1 93 ? -0.117 6.929 18.065 1.00 64.75 93 GLY A N 1
ATOM 728 C CA . GLY A 1 93 ? -0.465 7.834 16.955 1.00 64.75 93 GLY A CA 1
ATOM 729 C C . GLY A 1 93 ? -0.751 7.162 15.603 1.00 64.75 93 GLY A C 1
ATOM 730 O O . GLY A 1 93 ? -0.947 7.862 14.616 1.00 64.75 93 GLY A O 1
ATOM 731 N N . PHE A 1 94 ? -0.772 5.826 15.532 1.00 73.12 94 PHE A N 1
ATOM 732 C CA . PHE A 1 94 ? -1.161 5.090 14.321 1.00 73.12 94 PHE A CA 1
ATOM 733 C C . PHE A 1 94 ? -2.650 4.716 14.342 1.00 73.12 94 PHE A C 1
ATOM 735 O O . PHE A 1 94 ? -3.153 4.355 15.414 1.00 73.12 94 PHE A O 1
ATOM 742 N N . PRO A 1 95 ? -3.326 4.687 13.176 1.00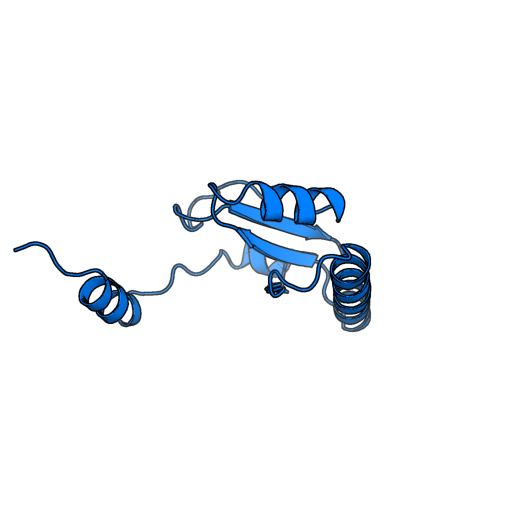 75.50 95 PRO A N 1
ATOM 743 C CA . PRO A 1 95 ? -4.726 4.302 13.129 1.00 75.50 95 PRO A CA 1
ATOM 744 C C . PRO A 1 95 ? -4.967 2.863 13.564 1.00 75.50 95 PRO A C 1
ATOM 746 O O . PRO A 1 95 ? -4.235 1.936 13.208 1.00 75.50 95 PRO A O 1
ATOM 749 N N . LYS A 1 96 ? -5.995 2.677 14.398 1.00 75.56 96 LYS A N 1
ATOM 750 C CA . LYS A 1 96 ? -6.275 1.397 15.074 1.00 75.56 96 LYS A CA 1
ATOM 751 C C . LYS A 1 96 ? -6.952 0.372 14.167 1.00 75.56 96 LYS A C 1
ATOM 753 O O . LYS A 1 96 ? -6.920 -0.822 14.468 1.00 75.56 96 LYS A O 1
ATOM 758 N N . ASP A 1 97 ? -7.577 0.836 13.095 1.00 83.88 97 ASP A N 1
ATOM 759 C CA . ASP A 1 97 ? -8.377 0.065 12.147 1.00 83.88 97 ASP A CA 1
ATOM 760 C C . ASP A 1 97 ? -7.575 -0.434 10.935 1.00 83.88 97 ASP A C 1
ATOM 762 O O . ASP A 1 97 ? -8.082 -1.246 10.156 1.00 83.88 97 ASP A O 1
ATOM 766 N N . VAL A 1 98 ? -6.311 -0.021 10.802 1.00 87.50 98 VAL A N 1
ATOM 767 C CA . VAL A 1 98 ? -5.427 -0.422 9.701 1.00 87.50 98 VAL A CA 1
ATOM 768 C C . VAL A 1 98 ? -4.115 -1.032 10.196 1.00 87.50 98 VAL A C 1
ATOM 770 O O . VAL A 1 98 ? -3.639 -0.798 11.305 1.00 87.50 98 VAL A O 1
ATOM 773 N N . VAL A 1 99 ? -3.517 -1.847 9.337 1.00 89.31 99 VAL A N 1
ATOM 774 C CA . VAL A 1 99 ? -2.136 -2.316 9.420 1.00 89.31 99 VAL A CA 1
ATOM 775 C C . VAL A 1 99 ? -1.312 -1.467 8.468 1.00 89.31 99 VAL A C 1
ATOM 777 O O . VAL A 1 99 ? -1.638 -1.367 7.283 1.00 89.31 99 VAL A O 1
ATOM 780 N N . ILE A 1 100 ? -0.230 -0.878 8.970 1.00 91.19 100 ILE A N 1
ATOM 781 C CA . ILE A 1 100 ? 0.716 -0.140 8.137 1.00 91.19 100 ILE A CA 1
ATOM 782 C C . ILE A 1 100 ? 1.866 -1.064 7.763 1.00 91.19 100 ILE A C 1
ATOM 784 O O . ILE A 1 100 ? 2.611 -1.545 8.617 1.00 91.19 100 ILE A O 1
ATOM 788 N N . LEU A 1 101 ? 2.012 -1.309 6.465 1.00 93.12 101 LEU A N 1
ATOM 789 C CA . LEU A 1 101 ? 3.171 -1.997 5.910 1.00 93.12 101 LEU A CA 1
ATOM 790 C C . LEU A 1 101 ? 4.055 -0.978 5.203 1.00 93.12 101 LEU A C 1
ATOM 792 O O . LEU A 1 101 ? 3.549 -0.042 4.590 1.00 93.12 101 LEU A O 1
ATOM 796 N N . GLY A 1 102 ? 5.365 -1.182 5.198 1.00 93.94 102 GLY A N 1
ATOM 797 C CA . GLY A 1 102 ? 6.246 -0.367 4.374 1.00 93.94 102 GLY A CA 1
ATOM 798 C C . GLY A 1 102 ? 7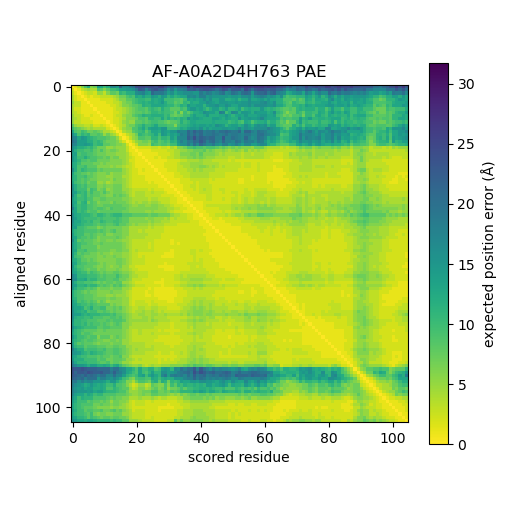.571 -1.025 4.055 1.00 93.94 102 GLY A C 1
ATOM 799 O O . GLY A 1 102 ? 7.865 -2.141 4.481 1.00 93.94 102 GLY A O 1
ATOM 800 N N . ARG A 1 103 ? 8.343 -0.335 3.220 1.00 94.81 103 ARG A N 1
ATOM 801 C CA . ARG A 1 103 ? 9.655 -0.773 2.751 1.00 94.81 103 ARG A CA 1
ATOM 802 C C . ARG A 1 103 ? 10.539 0.411 2.392 1.00 94.81 103 ARG A C 1
ATOM 804 O O . ARG A 1 103 ? 10.049 1.456 1.965 1.00 94.81 103 ARG A O 1
ATOM 811 N N . SER A 1 104 ? 11.846 0.217 2.510 1.00 94.44 104 SER A N 1
ATOM 812 C CA . SER A 1 104 ? 12.827 1.112 1.902 1.00 94.44 104 SER A CA 1
ATOM 813 C C . SER A 1 104 ? 12.854 0.933 0.379 1.00 94.44 104 SER A C 1
ATOM 815 O O . SER A 1 104 ? 12.526 -0.144 -0.150 1.00 94.44 104 SER A O 1
ATOM 817 N N . LEU A 1 105 ? 13.222 2.009 -0.321 1.00 93.62 105 LEU A N 1
ATOM 818 C CA . LEU A 1 105 ? 13.303 2.062 -1.782 1.00 93.62 105 LEU A CA 1
ATOM 819 C C . LEU A 1 105 ? 14.744 2.108 -2.284 1.00 93.62 105 LEU A C 1
ATOM 821 O O . LEU A 1 105 ? 15.560 2.919 -1.806 1.00 93.62 105 LEU A O 1
#

Secondary structure (DSSP, 8-state):
-PPPHHHHHHHHTTSPP-PPPHHHHHH--EE------TT---HHHHHHHHHHHHHHHHHTT--EEEEEE-TT-HHHHHHHHHTT-EE----TTS-TT-EEEEEE-

Mean predicted aligned error: 6.08 Å

Radius of gyration: 15.83 Å; Cα contacts (8 Å, |Δi|>4): 108; chains: 1; bounding box: 45×29×34 Å

pLDDT: mean 87.89, std 8.8, range [59.03, 98.0]

Nearest PDB structures (foldseek):
  6ag4-assembly1_A  TM=8.485E-01  e=2.198E-02  Saccharolobus solfataricus P2
  6ag5-assembly1_A  TM=8.339E-01  e=2.514E-02  Saccharolobus solfataricus P2
  6r45-assembly1_B  TM=8.338E-01  e=2.056E-02  Trichoplax adhaerens
  6r45-assembly1_A  TM=8.475E-01  e=7.873E-02  Trichoplax adhaerens
  5o7o-assembly1_B  TM=6.655E-01  e=4.824E-01  Erwinia amylovora CFBP1430

Sequence (105 aa):
KELSEAEKIMLSFHEEQEVLPETFLANFPSLIKMDIHKKVTDPSVAKSMMACLLSSLKANGSRGAFCEVRPDDKRILEFYSKLGCFEIAKMEGFPKDVVILGRSL

Solvent-accessible surface area (backbone atoms only — not comparable to full-atom values): 6392 Å² total; per-residue (Å²): 130,87,76,52,73,68,57,52,54,62,51,55,77,76,49,85,74,83,62,68,52,66,77,53,40,73,53,34,70,36,82,57,87,88,88,76,63,88,82,67,76,61,66,64,59,61,52,49,53,48,52,51,51,51,52,51,42,34,77,71,69,40,58,11,32,29,35,79,38,52,79,82,46,59,67,61,52,52,54,42,42,77,72,62,30,43,79,54,73,92,50,94,63,54,69,88,76,46,41,44,30,30,34,79,90

Foldseek 3Di:
DDDDPVRVVVVVVVDDDLDDDVVVCVQAVAEDDDDDPPVCPDVVVVVVVVVVVVVVCVVVPGFKHKYWAFPPCVVVVVVVVVVVWDFPDDDPSDDPRTTMTMDTD

InterPro domains:
  IPR016181 Acyl-CoA N-acyltransferase [SSF55729] (45-103)
  IPR051822 Glycosyl Hydrolase Family 84 [PTHR13170] (2-104)

Organism: NCBI:txid129467